Protein AF-A0A379EGY8-F1 (afdb_monomer_lite)

Secondary structure (DSSP, 8-state):
--------HHHHHHHHHHHHT-SEEEE-S-SS-TTSGGGHHHHHHHHHHHHHHHHTT-EEEEEHHHHHHHHHTT-GGGSSEEE--THHHHHHHTT---HHHHTT--

Sequence (106 aa):
MVGKVWTSAPIASKLSEKFLNSKTILWNGPTGVFEFENFTHGSRAVAEAIAEATHNGAFSLVEEETVLCVNKFGLADQMSYVSTGGGALLEAIEGKRLPGIAAIED

pLDDT: mean 81.33, std 14.35, range [24.31, 93.19]

Radius of gyration: 14.78 Å; chains: 1; bounding box: 43×32×35 Å

Foldseek 3Di:
DPDLAQFDPVNLVVVLVVLLVAQEEEDEDFSFDCVDPVRLPSSLSNLVSNLVSLVVNHAYEYEPNNCVSCVVVVSNVSHRYYDPCRVVVVCVVVVHDDPVVVVVPD

Structure (mmCIF, N/CA/C/O backbone):
data_AF-A0A379EGY8-F1
#
_entry.id   AF-A0A379EGY8-F1
#
loop_
_atom_site.group_PDB
_atom_site.id
_atom_site.type_symbol
_atom_site.label_atom_id
_atom_site.label_alt_id
_atom_site.label_comp_id
_atom_site.label_asym_id
_atom_site.label_entity_id
_atom_site.label_seq_id
_atom_site.pdbx_PDB_ins_code
_atom_site.Cartn_x
_atom_site.Cartn_y
_atom_site.Cartn_z
_atom_site.occupancy
_atom_sit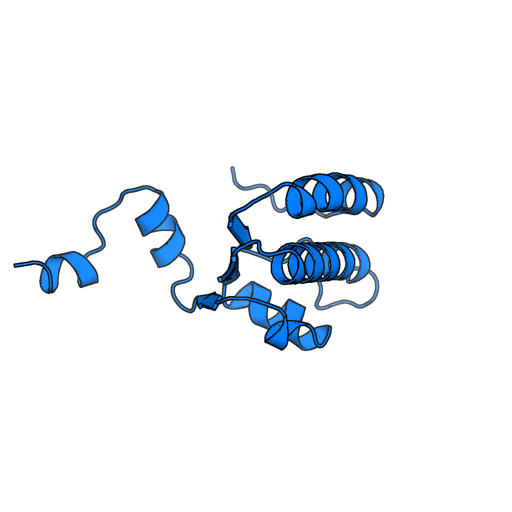e.B_iso_or_equiv
_atom_site.auth_seq_id
_atom_site.auth_comp_id
_atom_site.auth_asym_id
_atom_site.auth_atom_id
_atom_site.pdbx_PDB_model_num
ATOM 1 N N . MET A 1 1 ? 8.701 18.243 5.770 1.00 24.31 1 MET A N 1
ATOM 2 C CA . MET A 1 1 ? 9.337 18.120 4.442 1.00 24.31 1 MET A CA 1
ATOM 3 C C . MET A 1 1 ? 9.139 16.676 4.001 1.00 24.31 1 MET A C 1
ATOM 5 O O . MET A 1 1 ? 9.877 15.812 4.452 1.00 24.31 1 MET A O 1
ATOM 9 N N . VAL A 1 2 ? 8.076 16.374 3.252 1.00 24.50 2 VAL A N 1
ATOM 10 C CA . VAL A 1 2 ? 7.867 15.015 2.724 1.00 24.50 2 VAL A CA 1
ATOM 11 C C . VAL A 1 2 ? 8.684 14.940 1.438 1.00 24.50 2 VAL A C 1
ATOM 13 O O . VAL A 1 2 ? 8.256 15.403 0.385 1.00 24.50 2 VAL A O 1
ATOM 16 N N . GLY A 1 3 ? 9.942 14.516 1.560 1.00 24.78 3 GLY A N 1
ATOM 17 C CA . GLY A 1 3 ? 10.829 14.367 0.413 1.00 24.78 3 GLY A CA 1
ATOM 18 C C . GLY A 1 3 ? 10.344 13.210 -0.451 1.00 24.78 3 GLY A C 1
ATOM 19 O O . GLY A 1 3 ? 10.254 12.088 0.040 1.00 24.78 3 GLY A O 1
ATOM 20 N N . LYS A 1 4 ? 10.041 13.467 -1.728 1.00 32.97 4 LYS A N 1
ATOM 21 C CA . LYS A 1 4 ? 9.854 12.404 -2.723 1.00 32.97 4 LYS A CA 1
ATOM 22 C C . LYS A 1 4 ? 11.186 11.658 -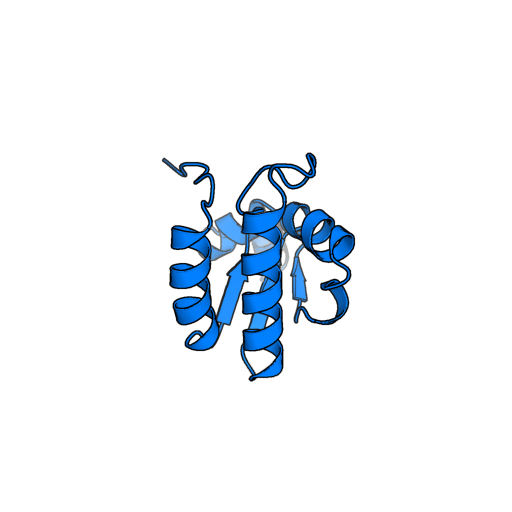2.860 1.00 32.97 4 LYS A C 1
ATOM 24 O O . LYS A 1 4 ? 12.117 12.141 -3.502 1.00 32.97 4 LYS A O 1
ATOM 29 N N . VAL A 1 5 ? 11.305 10.524 -2.171 1.00 38.41 5 VAL A N 1
ATOM 30 C CA . VAL A 1 5 ? 12.478 9.649 -2.236 1.00 38.41 5 VAL A CA 1
ATOM 31 C C . VAL A 1 5 ? 12.413 8.866 -3.543 1.00 38.41 5 VAL A C 1
ATOM 33 O O . VAL A 1 5 ? 11.575 7.984 -3.723 1.00 38.41 5 VAL A O 1
ATOM 36 N N . TRP A 1 6 ? 13.325 9.177 -4.458 1.00 45.72 6 TRP A N 1
ATOM 37 C CA . TRP A 1 6 ? 13.586 8.361 -5.639 1.00 45.72 6 TRP A CA 1
ATOM 38 C C . TRP A 1 6 ? 14.205 7.044 -5.174 1.00 45.72 6 TRP A C 1
ATOM 40 O O . TRP A 1 6 ? 15.305 7.026 -4.619 1.00 45.72 6 TRP A O 1
ATOM 50 N N . THR A 1 7 ? 13.475 5.943 -5.322 1.00 53.44 7 THR A N 1
ATOM 51 C CA . THR A 1 7 ? 13.877 4.674 -4.709 1.00 53.44 7 THR A CA 1
ATOM 52 C C . THR A 1 7 ? 14.816 3.932 -5.650 1.00 53.44 7 THR A C 1
ATOM 54 O O . THR A 1 7 ? 14.400 3.388 -6.669 1.00 53.44 7 THR A O 1
ATOM 57 N N . SER A 1 8 ? 16.110 3.941 -5.329 1.00 61.03 8 SER A N 1
ATOM 58 C CA . SER A 1 8 ? 17.113 3.117 -6.009 1.00 61.03 8 SER A CA 1
ATOM 59 C C . SER A 1 8 ? 16.996 1.647 -5.578 1.00 61.03 8 SER A C 1
ATOM 61 O O . SER A 1 8 ? 16.469 1.350 -4.503 1.00 61.03 8 SER A O 1
ATOM 63 N N . ALA A 1 9 ? 17.512 0.713 -6.385 1.00 61.31 9 ALA A N 1
ATOM 64 C CA . ALA A 1 9 ? 17.444 -0.727 -6.094 1.00 61.31 9 ALA A CA 1
ATOM 65 C C . ALA A 1 9 ? 17.926 -1.126 -4.671 1.00 61.31 9 ALA A C 1
ATOM 67 O O . ALA A 1 9 ? 17.253 -1.930 -4.024 1.00 61.31 9 ALA A O 1
ATOM 68 N N . PRO A 1 10 ? 18.999 -0.531 -4.101 1.00 66.19 10 PRO A N 1
ATOM 69 C CA . PRO A 1 10 ? 19.412 -0.817 -2.722 1.00 66.19 10 PRO A CA 1
ATOM 70 C C . PRO A 1 10 ? 18.407 -0.358 -1.653 1.00 66.19 10 PRO A C 1
ATOM 72 O O . PRO A 1 10 ? 18.343 -0.942 -0.572 1.00 66.19 10 PRO A O 1
ATOM 75 N N . ILE A 1 11 ? 17.640 0.703 -1.926 1.00 71.81 11 ILE A N 1
ATOM 76 C CA . ILE A 1 11 ? 16.607 1.209 -1.012 1.00 71.81 11 ILE A CA 1
ATOM 77 C C . ILE A 1 11 ? 15.382 0.293 -1.067 1.00 71.81 11 ILE A C 1
ATOM 79 O O . ILE A 1 11 ? 14.833 -0.031 -0.016 1.00 71.81 11 ILE A O 1
ATOM 83 N N . ALA A 1 12 ? 15.008 -0.177 -2.262 1.00 69.12 12 ALA A N 1
ATOM 84 C CA . ALA A 1 12 ? 13.908 -1.121 -2.436 1.00 69.12 12 ALA A CA 1
ATOM 85 C C . ALA A 1 12 ? 14.135 -2.406 -1.620 1.00 69.12 12 ALA A C 1
ATOM 87 O O . ALA A 1 12 ? 13.278 -2.768 -0.822 1.00 69.12 12 ALA A O 1
ATOM 88 N N . SER A 1 13 ? 15.327 -3.010 -1.702 1.00 71.31 13 SER A N 1
ATOM 89 C CA . SER A 1 13 ? 15.656 -4.228 -0.940 1.00 71.31 13 SER A CA 1
ATOM 90 C C . SER A 1 13 ? 15.539 -4.047 0.580 1.00 71.31 13 SER A C 1
ATOM 92 O O . SER A 1 13 ? 15.016 -4.921 1.264 1.00 71.31 13 SER A O 1
ATOM 94 N N . LYS A 1 14 ? 15.992 -2.908 1.123 1.00 79.44 14 LYS A N 1
ATOM 95 C CA . LYS A 1 14 ? 15.872 -2.610 2.563 1.00 79.44 14 LYS A CA 1
ATOM 96 C C . LYS A 1 14 ? 14.430 -2.357 2.997 1.00 79.44 14 LYS A C 1
ATOM 98 O O . LYS A 1 14 ? 14.083 -2.605 4.149 1.00 79.44 14 LYS A O 1
ATOM 103 N N . LEU A 1 15 ? 13.604 -1.803 2.111 1.00 78.81 15 LEU A N 1
ATOM 104 C CA . LEU A 1 15 ? 12.183 -1.595 2.374 1.00 78.81 15 LEU A CA 1
ATOM 105 C C . LEU A 1 15 ? 11.422 -2.922 2.363 1.00 78.81 15 LEU A C 1
ATOM 107 O O . LEU A 1 15 ? 10.593 -3.126 3.247 1.00 78.81 15 LEU A O 1
ATOM 111 N N . SER A 1 16 ? 11.755 -3.843 1.454 1.00 79.31 16 SER A N 1
ATOM 112 C CA . SER A 1 16 ? 11.138 -5.172 1.387 1.00 79.31 16 SER A CA 1
ATOM 113 C C . SER A 1 16 ? 11.240 -5.926 2.713 1.00 79.31 16 SER A C 1
ATOM 115 O O . SER A 1 16 ? 10.227 -6.387 3.231 1.00 79.31 16 SER A O 1
ATOM 117 N N . GLU A 1 17 ? 12.423 -5.959 3.335 1.00 83.06 17 GLU A N 1
ATOM 118 C CA . GLU A 1 17 ? 12.605 -6.585 4.655 1.00 83.06 17 GLU A CA 1
ATOM 119 C C . GLU A 1 17 ? 11.708 -5.963 5.735 1.00 83.06 17 GLU A C 1
ATOM 121 O O . GLU A 1 17 ? 11.195 -6.662 6.611 1.00 83.06 17 GLU A O 1
ATOM 126 N N . LYS A 1 18 ? 11.489 -4.643 5.690 1.00 86.38 18 LYS A N 1
ATOM 127 C CA . LYS A 1 18 ? 10.601 -3.966 6.643 1.00 86.38 18 LYS A CA 1
ATOM 128 C C . LYS A 1 18 ? 9.134 -4.292 6.395 1.00 86.38 18 LYS A C 1
ATOM 130 O O . LYS A 1 18 ? 8.398 -4.478 7.362 1.00 86.38 18 LYS A O 1
ATOM 135 N N . PHE A 1 19 ? 8.709 -4.368 5.135 1.00 86.19 19 PHE A N 1
ATOM 136 C CA . PHE A 1 19 ? 7.329 -4.709 4.790 1.00 86.19 19 PHE A CA 1
ATOM 137 C C . PHE A 1 19 ? 6.980 -6.129 5.225 1.00 86.19 19 PHE A C 1
ATOM 139 O O . PHE A 1 19 ? 5.962 -6.317 5.880 1.00 86.19 19 PHE A O 1
ATOM 146 N N . LEU A 1 20 ? 7.867 -7.096 4.981 1.00 85.88 20 LEU A N 1
ATOM 147 C CA . LEU A 1 20 ? 7.656 -8.495 5.367 1.00 85.88 20 LEU A CA 1
ATOM 148 C C . LEU A 1 20 ? 7.506 -8.699 6.883 1.00 85.88 20 LEU A C 1
ATOM 150 O O . LEU A 1 20 ? 6.843 -9.636 7.315 1.00 85.88 20 LEU A O 1
ATOM 154 N N . ASN A 1 21 ? 8.087 -7.813 7.695 1.00 87.75 21 ASN A N 1
ATOM 155 C CA . ASN A 1 21 ? 7.966 -7.846 9.156 1.00 87.75 21 ASN A CA 1
ATOM 156 C C . ASN A 1 21 ? 6.828 -6.960 9.705 1.00 87.75 21 ASN A C 1
ATOM 158 O O . ASN A 1 21 ? 6.630 -6.888 10.921 1.00 87.75 21 ASN A O 1
ATOM 162 N N . SER A 1 22 ? 6.098 -6.250 8.842 1.00 89.38 22 SER A N 1
ATOM 163 C CA . SER A 1 22 ? 5.025 -5.338 9.242 1.00 89.38 22 SER A CA 1
ATOM 164 C C . SER A 1 22 ? 3.678 -6.056 9.284 1.00 89.38 22 SER A C 1
ATOM 166 O O . SER A 1 22 ? 3.357 -6.845 8.407 1.00 89.38 22 SER A O 1
ATOM 168 N N . LYS A 1 23 ? 2.849 -5.748 10.289 1.00 90.62 23 LYS A N 1
ATOM 169 C CA . LYS A 1 23 ? 1.471 -6.277 10.382 1.00 90.62 23 LYS A CA 1
ATOM 170 C C . LYS A 1 23 ? 0.454 -5.433 9.617 1.00 90.62 23 LYS A C 1
ATOM 172 O O . LYS A 1 23 ? -0.578 -5.937 9.190 1.00 90.62 23 LYS A O 1
ATOM 177 N N . THR A 1 24 ? 0.744 -4.147 9.469 1.00 90.06 24 THR A N 1
ATOM 178 C CA . THR A 1 24 ? -0.100 -3.176 8.778 1.00 90.06 24 THR A CA 1
ATOM 179 C C . THR A 1 24 ? 0.805 -2.274 7.960 1.00 90.06 24 THR A C 1
ATOM 181 O O . THR A 1 24 ? 1.808 -1.779 8.475 1.00 90.06 24 THR A O 1
ATOM 184 N N . ILE A 1 25 ? 0.461 -2.074 6.694 1.00 90.69 25 ILE A N 1
ATOM 185 C CA . ILE A 1 25 ? 1.232 -1.283 5.744 1.00 90.69 25 ILE A CA 1
ATOM 186 C C . ILE A 1 25 ? 0.295 -0.242 5.143 1.00 90.69 25 ILE A C 1
ATOM 188 O O . ILE A 1 25 ? -0.709 -0.591 4.531 1.00 90.69 25 ILE A O 1
ATOM 192 N N . LEU A 1 26 ? 0.641 1.033 5.298 1.00 89.19 26 LEU A N 1
ATOM 193 C CA . LEU A 1 26 ? 0.034 2.131 4.554 1.00 89.19 26 LEU A CA 1
ATOM 194 C C . LEU A 1 26 ? 1.004 2.555 3.456 1.00 89.19 26 LEU A C 1
ATOM 196 O O . LEU A 1 26 ? 2.118 2.987 3.756 1.00 89.19 26 LEU A O 1
ATOM 200 N N . TRP A 1 27 ? 0.576 2.460 2.201 1.00 87.31 27 TRP A N 1
ATOM 201 C CA . TRP A 1 27 ? 1.367 2.889 1.058 1.00 87.31 27 TRP A CA 1
ATOM 202 C C . TRP A 1 27 ? 0.692 4.039 0.307 1.00 87.31 27 TRP A C 1
ATOM 204 O O . TRP A 1 27 ? -0.131 3.856 -0.596 1.00 87.31 27 TRP A O 1
ATOM 214 N N . ASN A 1 28 ? 1.096 5.249 0.688 1.00 85.38 28 ASN A N 1
ATOM 215 C CA . ASN A 1 28 ? 0.712 6.487 0.031 1.00 85.38 28 ASN A CA 1
ATOM 216 C C . ASN A 1 28 ? 1.851 6.981 -0.877 1.00 85.38 28 ASN A C 1
ATOM 218 O O . ASN A 1 28 ? 2.889 7.432 -0.387 1.00 85.38 28 ASN A O 1
ATOM 222 N N . GLY A 1 29 ? 1.645 6.889 -2.190 1.00 80.94 29 GLY A N 1
ATOM 223 C CA . GLY A 1 29 ? 2.544 7.423 -3.204 1.00 80.94 29 GLY A CA 1
ATOM 224 C C . GLY A 1 29 ? 3.533 6.385 -3.753 1.00 80.94 29 GLY A C 1
ATOM 225 O O . GLY A 1 29 ? 4.276 5.761 -2.985 1.00 80.94 29 GLY A O 1
ATOM 226 N N . PRO A 1 30 ? 3.620 6.213 -5.085 1.00 79.00 30 PRO A N 1
ATOM 227 C CA . PRO A 1 30 ? 4.632 5.372 -5.711 1.00 79.00 30 PRO A CA 1
ATOM 228 C C . PRO A 1 30 ? 6.056 5.799 -5.339 1.00 79.00 30 PRO A C 1
ATOM 230 O O . PRO A 1 30 ? 6.409 6.978 -5.296 1.00 79.00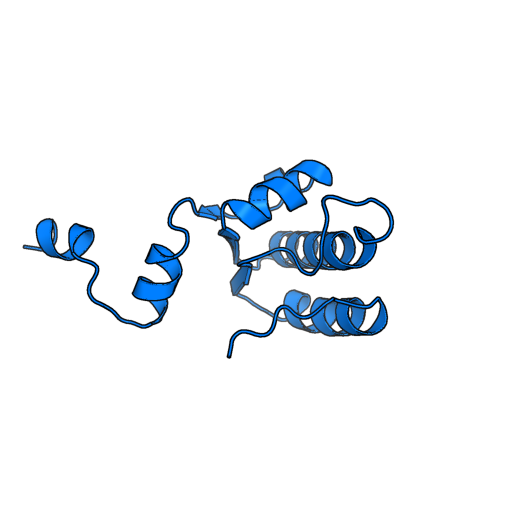 30 PRO A O 1
ATOM 233 N N . THR A 1 31 ? 6.920 4.816 -5.124 1.00 75.81 31 THR A N 1
ATOM 234 C CA . THR A 1 31 ? 8.345 4.996 -4.826 1.00 75.81 31 THR A CA 1
ATOM 235 C C . THR A 1 31 ? 9.155 5.232 -6.110 1.00 75.81 31 THR A C 1
ATOM 237 O O . THR A 1 31 ? 10.068 4.478 -6.440 1.00 75.81 31 THR A O 1
ATOM 240 N N . GLY A 1 32 ? 8.787 6.249 -6.895 1.00 74.31 32 GLY A N 1
ATOM 241 C CA . GLY A 1 32 ? 9.400 6.573 -8.190 1.00 74.31 32 GLY A CA 1
ATOM 242 C C . GLY A 1 32 ? 8.401 7.122 -9.211 1.00 74.31 32 GLY A C 1
ATOM 243 O O . GLY A 1 32 ? 7.209 7.203 -8.937 1.00 74.31 32 GLY A O 1
ATOM 244 N N . VAL A 1 33 ? 8.896 7.492 -10.396 1.00 78.94 33 VAL A N 1
ATOM 245 C CA . VAL A 1 33 ? 8.050 7.932 -11.523 1.00 78.94 33 VAL A CA 1
ATOM 246 C C . VAL A 1 33 ? 7.743 6.716 -12.386 1.00 78.94 33 VAL A C 1
ATOM 248 O O . VAL A 1 33 ? 8.410 6.439 -13.385 1.00 78.94 33 VAL A O 1
ATOM 251 N N . PHE A 1 34 ? 6.767 5.938 -11.922 1.00 79.56 34 PHE A N 1
ATOM 252 C CA . PHE A 1 34 ? 6.342 4.677 -12.528 1.00 79.56 34 PHE A CA 1
ATOM 253 C C . PHE A 1 34 ? 5.764 4.856 -13.942 1.00 79.56 34 PHE A C 1
ATOM 255 O O . PHE A 1 34 ? 5.583 3.880 -14.670 1.00 79.56 34 PHE A O 1
ATOM 262 N N . GLU A 1 35 ? 5.485 6.084 -14.363 1.00 80.12 35 GLU A N 1
ATOM 263 C CA . GLU A 1 35 ? 5.012 6.451 -15.692 1.00 80.12 35 GLU A CA 1
ATOM 264 C C . GLU A 1 35 ? 6.066 6.169 -16.772 1.00 80.12 35 GLU A C 1
ATOM 266 O O . GLU A 1 35 ? 5.709 5.754 -17.874 1.00 80.12 35 GLU A O 1
ATOM 271 N N . PHE A 1 36 ? 7.358 6.285 -16.444 1.00 82.06 36 PHE A N 1
ATOM 272 C CA . PHE A 1 36 ? 8.466 5.995 -17.358 1.00 82.06 36 PHE A CA 1
ATOM 273 C C . PHE A 1 36 ? 9.097 4.634 -17.047 1.00 82.06 36 PHE A C 1
ATOM 275 O O . PHE A 1 36 ? 9.565 4.402 -15.934 1.00 82.06 36 PHE A O 1
ATOM 282 N N . GLU A 1 37 ? 9.192 3.749 -18.044 1.00 80.62 37 GLU A N 1
ATOM 283 C CA . GLU A 1 37 ? 9.707 2.374 -17.878 1.00 80.62 37 GLU A CA 1
ATOM 284 C C . GLU A 1 37 ? 11.106 2.304 -17.250 1.00 80.62 37 GLU A C 1
ATOM 286 O O . GLU A 1 37 ? 11.375 1.448 -16.412 1.00 80.62 37 GLU A O 1
ATOM 291 N N . ASN A 1 38 ? 11.983 3.259 -17.568 1.00 80.38 38 ASN A N 1
ATOM 292 C CA . ASN A 1 38 ? 13.337 3.313 -17.006 1.00 80.38 38 ASN A CA 1
ATOM 293 C C . ASN A 1 38 ? 13.360 3.517 -15.479 1.00 80.38 38 ASN A C 1
ATOM 295 O O . ASN A 1 38 ? 14.390 3.289 -14.846 1.00 80.38 38 ASN A O 1
ATOM 299 N N . PHE A 1 39 ? 12.242 3.940 -14.883 1.00 79.38 39 PHE A N 1
ATOM 300 C CA . PHE A 1 39 ? 12.123 4.254 -13.462 1.00 79.38 39 PHE A CA 1
ATOM 301 C C . PHE A 1 39 ? 11.057 3.411 -12.738 1.00 79.38 39 PHE A C 1
ATOM 303 O O . PHE A 1 39 ? 10.777 3.663 -11.567 1.00 79.38 39 PHE A O 1
ATOM 310 N N . THR A 1 40 ? 10.505 2.365 -13.371 1.00 82.81 40 THR A N 1
ATOM 311 C CA . THR A 1 40 ? 9.481 1.499 -12.748 1.00 82.81 40 THR A CA 1
ATOM 312 C C . THR A 1 40 ? 10.039 0.494 -11.749 1.00 82.81 40 THR A C 1
ATOM 314 O O . THR A 1 40 ? 9.291 -0.005 -10.912 1.00 82.81 40 THR A O 1
ATOM 317 N N . HIS A 1 41 ? 11.328 0.154 -11.832 1.00 82.94 41 HIS A N 1
ATOM 318 C CA . HIS A 1 41 ? 11.901 -0.964 -11.076 1.00 82.94 41 HIS A CA 1
ATOM 319 C C . HIS A 1 41 ? 11.742 -0.807 -9.554 1.00 82.94 41 HIS A C 1
ATOM 321 O O . HIS A 1 41 ? 11.343 -1.753 -8.880 1.00 82.94 41 HIS A O 1
ATOM 327 N N . GLY A 1 42 ? 11.982 0.396 -9.019 1.00 82.06 42 GLY A N 1
ATOM 328 C CA . GLY A 1 42 ? 11.827 0.669 -7.586 1.00 82.06 42 GLY A CA 1
ATOM 329 C C . GLY A 1 42 ? 10.378 0.537 -7.109 1.00 82.06 42 GLY A C 1
ATOM 330 O O . GLY A 1 42 ? 10.121 -0.111 -6.095 1.00 82.06 42 GLY A O 1
ATOM 331 N N . SER A 1 43 ? 9.424 1.089 -7.866 1.00 85.88 43 SER A N 1
ATOM 332 C CA . SER A 1 43 ? 7.996 1.003 -7.535 1.00 85.88 43 SER A CA 1
ATOM 333 C C . SER A 1 43 ? 7.453 -0.416 -7.648 1.00 85.88 43 SER A C 1
ATOM 335 O O . SER A 1 43 ? 6.658 -0.829 -6.809 1.00 85.88 43 SER A O 1
ATOM 337 N N . ARG A 1 44 ? 7.929 -1.185 -8.634 1.00 87.62 44 ARG A N 1
ATOM 338 C CA . ARG A 1 44 ? 7.573 -2.596 -8.793 1.00 87.62 44 ARG A CA 1
ATOM 339 C C . ARG A 1 44 ? 8.068 -3.441 -7.624 1.00 87.62 44 ARG A C 1
ATOM 341 O O . ARG A 1 44 ? 7.274 -4.163 -7.040 1.00 87.62 44 ARG A O 1
ATOM 348 N N . ALA A 1 45 ? 9.337 -3.304 -7.244 1.00 87.25 45 ALA A N 1
ATOM 349 C CA . ALA A 1 45 ? 9.910 -4.066 -6.135 1.00 87.25 45 ALA A CA 1
ATOM 350 C C . ALA A 1 45 ? 9.192 -3.788 -4.801 1.00 87.25 45 ALA A C 1
ATOM 352 O O . ALA A 1 45 ? 8.968 -4.698 -4.007 1.00 87.25 45 ALA A O 1
ATOM 353 N N . VAL A 1 46 ? 8.794 -2.532 -4.565 1.00 87.88 46 VAL A N 1
ATOM 354 C CA . VAL A 1 46 ? 7.983 -2.164 -3.394 1.00 87.88 46 VAL A CA 1
ATOM 355 C C . VAL A 1 46 ? 6.582 -2.772 -3.476 1.00 87.88 46 VAL A C 1
ATOM 357 O O . VAL A 1 46 ? 6.127 -3.350 -2.492 1.00 87.88 46 VAL A O 1
ATOM 360 N N . ALA A 1 47 ? 5.919 -2.696 -4.633 1.00 89.50 47 ALA A N 1
ATOM 361 C CA . ALA A 1 47 ? 4.600 -3.295 -4.826 1.00 89.50 47 ALA A CA 1
ATOM 362 C C . ALA A 1 47 ? 4.612 -4.816 -4.602 1.00 89.50 47 ALA A C 1
ATOM 364 O O . ALA A 1 47 ? 3.744 -5.336 -3.907 1.00 89.50 47 ALA A O 1
ATOM 365 N N . GLU A 1 48 ? 5.611 -5.515 -5.146 1.00 90.88 48 GLU A N 1
ATOM 366 C CA . GLU A 1 48 ? 5.790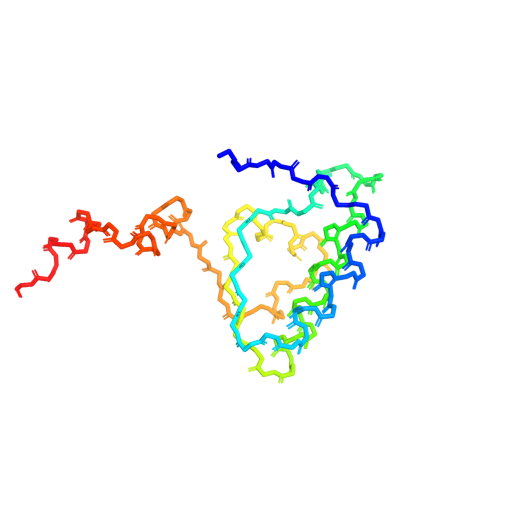 -6.962 -4.984 1.00 90.88 48 GLU A CA 1
ATOM 367 C C . GLU A 1 48 ? 6.028 -7.332 -3.512 1.00 90.88 48 GLU A C 1
ATOM 369 O O . GLU A 1 48 ? 5.388 -8.246 -2.999 1.00 90.88 48 GLU A O 1
ATOM 374 N N . ALA A 1 49 ? 6.861 -6.574 -2.792 1.00 90.50 49 ALA A N 1
ATOM 375 C CA . ALA A 1 49 ? 7.113 -6.824 -1.373 1.00 90.50 49 ALA A CA 1
ATOM 376 C C . ALA A 1 49 ? 5.878 -6.597 -0.484 1.00 90.50 49 ALA A C 1
ATOM 378 O O . ALA A 1 49 ? 5.664 -7.322 0.487 1.00 90.50 49 ALA A O 1
ATOM 379 N N . ILE A 1 50 ? 5.056 -5.591 -0.798 1.00 90.88 50 ILE A N 1
ATOM 380 C CA . ILE A 1 50 ? 3.806 -5.331 -0.071 1.00 90.88 50 ILE A CA 1
ATOM 381 C C . ILE A 1 50 ? 2.771 -6.419 -0.376 1.00 90.88 50 ILE A C 1
ATOM 383 O O . ILE A 1 50 ? 2.084 -6.872 0.542 1.00 90.88 50 ILE A O 1
ATOM 387 N N . ALA A 1 51 ? 2.679 -6.869 -1.629 1.00 91.94 51 ALA A N 1
ATOM 388 C CA . ALA A 1 51 ? 1.823 -7.987 -2.016 1.00 91.94 51 ALA A CA 1
ATOM 389 C C . ALA A 1 51 ? 2.216 -9.274 -1.269 1.00 91.94 51 ALA A C 1
ATOM 391 O O . ALA A 1 51 ? 1.361 -9.942 -0.690 1.00 91.94 51 ALA A O 1
ATOM 392 N N . GLU A 1 52 ? 3.515 -9.573 -1.188 1.00 93.19 52 GLU A N 1
ATOM 393 C CA . GLU A 1 52 ? 4.033 -10.718 -0.435 1.00 93.19 52 GLU A CA 1
ATOM 394 C C . GLU A 1 52 ? 3.718 -10.611 1.065 1.00 93.19 52 GLU A C 1
ATOM 396 O O . GLU A 1 52 ? 3.206 -11.556 1.665 1.00 93.19 52 GLU A O 1
ATOM 401 N N . ALA A 1 53 ? 3.954 -9.448 1.679 1.00 91.50 53 ALA A N 1
ATOM 402 C CA . ALA A 1 53 ? 3.605 -9.220 3.080 1.00 91.50 53 ALA A CA 1
ATOM 403 C C . ALA A 1 53 ? 2.098 -9.402 3.329 1.00 91.50 53 ALA A C 1
ATOM 405 O O . ALA A 1 53 ? 1.701 -9.999 4.331 1.00 91.50 53 ALA A O 1
ATOM 406 N N . THR A 1 54 ? 1.262 -8.937 2.396 1.00 92.88 54 THR A N 1
ATOM 407 C CA . THR A 1 54 ? -0.199 -9.087 2.461 1.00 92.88 54 THR A CA 1
ATOM 408 C C . THR A 1 54 ? -0.609 -10.553 2.397 1.00 92.88 54 THR A C 1
ATOM 410 O O . THR A 1 54 ? -1.381 -11.020 3.233 1.00 92.88 54 THR A O 1
ATOM 413 N N . HIS A 1 55 ? -0.029 -11.311 1.465 1.00 93.19 55 HIS A N 1
ATOM 414 C CA . HIS A 1 55 ? -0.230 -12.754 1.372 1.00 93.19 55 HIS A CA 1
ATOM 415 C C . HIS A 1 55 ? 0.189 -13.482 2.663 1.00 93.19 55 HIS A C 1
ATOM 417 O O . HIS A 1 55 ? -0.478 -14.419 3.098 1.00 93.19 55 HIS A O 1
ATOM 423 N N . ASN A 1 56 ? 1.246 -13.007 3.326 1.00 92.69 56 ASN A N 1
ATOM 424 C CA . ASN A 1 56 ? 1.722 -13.528 4.611 1.00 92.69 56 ASN A CA 1
ATOM 425 C C . ASN A 1 56 ? 0.881 -13.074 5.826 1.00 92.69 56 ASN A C 1
ATOM 427 O O . ASN A 1 56 ? 1.224 -13.393 6.965 1.00 92.69 56 ASN A O 1
ATOM 431 N N . GLY A 1 57 ? -0.228 -12.363 5.605 1.00 90.94 57 GLY A N 1
ATOM 432 C CA . GLY A 1 57 ? -1.197 -11.984 6.635 1.00 90.94 57 GLY A CA 1
ATOM 433 C C . GLY A 1 57 ? -1.074 -10.549 7.149 1.00 90.94 57 GLY A C 1
ATOM 434 O O . GLY A 1 57 ? -1.745 -10.204 8.123 1.00 90.94 57 GLY A O 1
ATOM 435 N N . ALA A 1 58 ? -0.243 -9.705 6.531 1.00 92.81 58 ALA A N 1
ATOM 436 C CA . ALA A 1 58 ? -0.272 -8.268 6.790 1.00 92.81 58 ALA A CA 1
ATOM 437 C C . ALA A 1 58 ? -1.517 -7.620 6.158 1.00 92.81 58 ALA A C 1
ATOM 439 O O . ALA A 1 58 ? -2.019 -8.067 5.131 1.00 92.81 58 ALA A O 1
ATOM 440 N N . PHE A 1 59 ? -1.995 -6.524 6.742 1.00 91.00 59 PHE A N 1
ATOM 441 C CA . PHE A 1 59 ? -3.028 -5.690 6.128 1.00 91.00 59 PHE A CA 1
ATOM 442 C C . PHE A 1 59 ? -2.384 -4.561 5.319 1.00 91.00 59 PHE A C 1
ATOM 444 O O . PHE A 1 59 ? -1.641 -3.758 5.890 1.00 91.00 59 PHE A O 1
ATOM 451 N N . SER A 1 60 ? -2.678 -4.464 4.021 1.00 91.38 60 SER A N 1
ATOM 452 C CA . SER A 1 60 ? -2.182 -3.392 3.149 1.00 91.38 60 SER A CA 1
ATOM 453 C C . SER A 1 60 ? -3.275 -2.398 2.752 1.00 91.38 60 SER A C 1
ATOM 455 O O . SER A 1 60 ? -4.337 -2.756 2.247 1.00 91.38 60 SER A O 1
ATOM 457 N N . LEU A 1 61 ? -2.981 -1.117 2.964 1.00 89.62 61 LEU A N 1
ATOM 458 C CA . LEU A 1 61 ? -3.815 0.030 2.629 1.00 89.62 61 LEU A CA 1
ATOM 459 C C . LEU A 1 61 ? -3.089 0.873 1.576 1.00 89.62 61 LEU A C 1
ATOM 461 O O . LEU A 1 61 ? -2.040 1.446 1.870 1.00 89.62 61 LEU A O 1
ATOM 465 N N . VAL A 1 62 ? -3.631 0.950 0.361 1.00 88.50 62 VAL A N 1
ATOM 466 C CA . VAL A 1 62 ? -3.043 1.717 -0.753 1.00 88.50 62 VAL A CA 1
ATOM 467 C C . VAL A 1 62 ? -3.912 2.923 -1.111 1.00 88.50 62 VAL A C 1
ATOM 469 O O . VAL A 1 62 ? -5.135 2.831 -1.074 1.00 88.50 62 VAL A O 1
ATOM 472 N N . GLU A 1 63 ? -3.301 4.058 -1.455 1.00 86.44 63 GLU A N 1
ATOM 473 C CA . GLU A 1 63 ? -4.025 5.256 -1.923 1.00 86.44 63 GLU A CA 1
ATOM 474 C C . GLU A 1 63 ? -4.198 5.304 -3.447 1.00 86.44 63 GLU A C 1
ATOM 476 O O . GLU A 1 63 ? -3.486 4.632 -4.188 1.00 86.44 63 GLU A O 1
ATOM 481 N N . GLU A 1 64 ? -5.129 6.133 -3.921 1.00 79.75 64 GLU A N 1
ATOM 482 C CA . GLU A 1 64 ? -5.547 6.249 -5.325 1.00 79.75 64 GLU A CA 1
ATOM 483 C C . GLU A 1 64 ? -4.392 6.423 -6.335 1.00 79.75 64 GLU A C 1
ATOM 485 O O . GLU A 1 64 ? -4.361 5.732 -7.352 1.00 79.75 64 GLU A O 1
ATOM 490 N N . GLU A 1 65 ? -3.388 7.263 -6.059 1.00 81.44 65 GLU A N 1
ATOM 491 C CA . GLU A 1 65 ? -2.219 7.402 -6.952 1.00 81.44 65 GLU A CA 1
ATOM 492 C C . GLU A 1 65 ? -1.388 6.103 -7.006 1.00 81.44 65 GLU A C 1
ATOM 494 O O . GLU A 1 65 ? -0.921 5.677 -8.066 1.00 81.44 65 GLU A O 1
ATOM 499 N N . THR A 1 66 ? -1.263 5.411 -5.872 1.00 82.62 66 THR A N 1
ATOM 500 C CA . THR A 1 66 ? -0.593 4.108 -5.763 1.00 82.62 66 THR A CA 1
ATOM 501 C C . THR A 1 66 ? -1.358 3.010 -6.511 1.00 82.62 66 THR A C 1
ATOM 503 O O . THR A 1 66 ? -0.736 2.094 -7.052 1.00 82.62 66 THR A O 1
ATOM 506 N N . VAL A 1 67 ? -2.689 3.107 -6.606 1.00 84.81 67 VAL A N 1
ATOM 507 C CA . VAL A 1 67 ? -3.545 2.139 -7.318 1.00 84.81 67 VAL A CA 1
ATOM 508 C C . VAL A 1 67 ? -3.174 2.044 -8.794 1.00 84.81 67 VAL A C 1
ATOM 510 O O . VAL A 1 67 ? -3.081 0.947 -9.340 1.00 84.81 67 VAL A O 1
ATOM 513 N N . LEU A 1 68 ? -2.905 3.179 -9.447 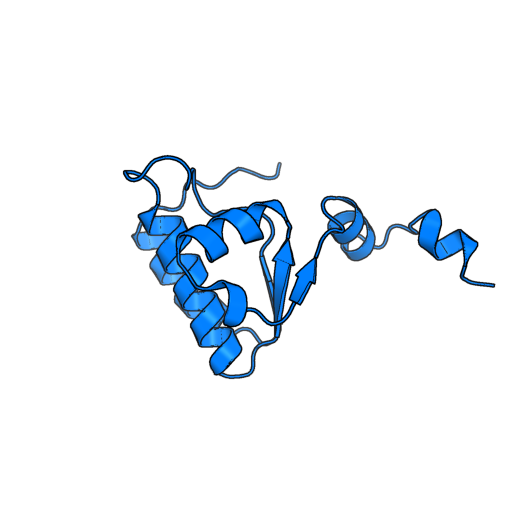1.00 85.88 68 LEU A N 1
ATOM 514 C CA . LEU A 1 68 ? -2.474 3.208 -10.849 1.00 85.88 68 LEU A CA 1
ATOM 515 C C . LEU A 1 68 ? -1.154 2.450 -11.050 1.00 85.88 68 LEU A C 1
ATOM 517 O O . LEU A 1 68 ? -0.987 1.725 -12.031 1.00 85.88 68 LEU A O 1
ATOM 521 N N . CYS A 1 69 ? -0.241 2.576 -10.089 1.00 86.50 69 CYS A N 1
ATOM 522 C CA . CYS A 1 69 ? 1.045 1.891 -10.084 1.00 86.50 69 CYS A CA 1
ATOM 523 C C . CYS A 1 69 ? 0.887 0.371 -9.897 1.00 86.50 69 CYS A C 1
ATOM 525 O O . CYS A 1 69 ? 1.407 -0.402 -10.702 1.00 86.50 69 CYS A O 1
ATOM 527 N N . VAL A 1 70 ? 0.115 -0.082 -8.902 1.00 87.94 70 VAL A N 1
ATOM 528 C CA . VAL A 1 70 ? -0.113 -1.527 -8.687 1.00 87.94 70 VAL A CA 1
ATOM 529 C C . VAL A 1 70 ? -0.927 -2.165 -9.813 1.00 87.94 70 VAL A C 1
ATOM 531 O O . VAL A 1 70 ? -0.645 -3.302 -10.186 1.00 87.94 70 VAL A O 1
ATOM 534 N N . ASN A 1 71 ? -1.867 -1.432 -10.419 1.00 89.00 71 ASN A N 1
ATOM 535 C CA . ASN A 1 71 ? -2.594 -1.875 -11.611 1.00 89.00 71 ASN A CA 1
ATOM 536 C C . ASN A 1 71 ? -1.657 -2.060 -12.804 1.00 89.00 71 ASN A C 1
ATOM 538 O O . ASN A 1 71 ? -1.739 -3.077 -13.490 1.00 89.00 71 ASN A O 1
ATOM 542 N N . LYS A 1 72 ? -0.721 -1.124 -13.024 1.00 87.88 72 LYS A N 1
ATOM 543 C CA . LYS A 1 72 ? 0.289 -1.240 -14.087 1.00 87.88 72 LYS A CA 1
ATOM 544 C C . LYS A 1 72 ? 1.110 -2.529 -13.967 1.00 87.88 72 LYS A C 1
ATOM 546 O O . LYS A 1 72 ? 1.540 -3.071 -14.983 1.00 87.88 72 LYS A O 1
ATOM 551 N N . PHE A 1 73 ? 1.317 -3.026 -12.749 1.00 88.56 73 PHE A N 1
ATOM 552 C CA . PHE A 1 73 ? 2.061 -4.260 -12.488 1.00 88.56 73 PHE A CA 1
ATOM 553 C C . PHE A 1 73 ? 1.179 -5.504 -12.296 1.00 88.56 73 PHE A C 1
ATOM 555 O O . PHE A 1 73 ? 1.724 -6.587 -12.102 1.00 88.56 73 PHE A O 1
ATOM 562 N N . GLY A 1 74 ? -0.151 -5.380 -12.368 1.00 89.88 74 GLY A N 1
ATOM 563 C CA . GLY A 1 74 ? -1.076 -6.504 -12.176 1.00 89.88 74 GLY A CA 1
ATOM 564 C C . GLY A 1 74 ? -1.130 -7.032 -10.738 1.00 89.88 74 GLY A C 1
ATOM 565 O O . GLY A 1 74 ? -1.363 -8.218 -10.528 1.00 89.88 74 GLY A O 1
ATOM 566 N N . LEU A 1 75 ? -0.881 -6.171 -9.746 1.00 90.69 75 LEU A N 1
ATOM 567 C CA . LEU A 1 75 ? -0.805 -6.536 -8.324 1.00 90.69 75 LEU A CA 1
ATOM 568 C C . LEU A 1 75 ? -2.000 -6.035 -7.498 1.00 90.69 75 LEU A C 1
ATOM 570 O O . LEU A 1 75 ? -2.008 -6.201 -6.282 1.00 90.69 75 LEU A O 1
ATOM 574 N N . ALA A 1 76 ? -3.000 -5.411 -8.124 1.00 87.81 76 ALA A N 1
ATOM 575 C CA . ALA A 1 76 ? -4.116 -4.789 -7.410 1.00 87.81 76 ALA A CA 1
ATOM 576 C C . ALA A 1 76 ? -4.935 -5.788 -6.578 1.00 87.81 76 ALA A C 1
ATOM 578 O O . ALA A 1 76 ? -5.238 -5.504 -5.423 1.00 87.81 76 ALA A O 1
ATOM 579 N N . ASP A 1 77 ? -5.190 -6.983 -7.117 1.00 89.31 77 ASP A N 1
ATOM 580 C CA . ASP A 1 77 ? -5.924 -8.054 -6.422 1.00 89.31 77 ASP A CA 1
ATOM 581 C C . ASP A 1 77 ? -5.157 -8.646 -5.225 1.00 89.31 77 ASP A C 1
ATOM 583 O O . ASP A 1 77 ? -5.698 -9.446 -4.467 1.00 89.31 77 ASP A O 1
ATOM 587 N N . GLN A 1 78 ? -3.885 -8.271 -5.052 1.00 91.69 78 GLN A N 1
ATOM 588 C CA . GLN A 1 78 ? -3.024 -8.729 -3.959 1.00 91.69 78 GLN A CA 1
ATOM 589 C C . GLN A 1 78 ? -2.920 -7.699 -2.820 1.00 91.69 78 GLN A C 1
ATOM 591 O O . GLN A 1 78 ? -2.160 -7.903 -1.874 1.00 91.69 78 GLN A O 1
ATOM 596 N N . MET A 1 79 ? -3.671 -6.596 -2.900 1.00 90.75 79 MET A N 1
ATOM 597 C CA . MET A 1 79 ? -3.749 -5.560 -1.865 1.00 90.75 79 MET A CA 1
ATOM 598 C C . MET A 1 79 ? -5.018 -5.744 -1.021 1.00 90.75 79 MET A C 1
ATOM 600 O O . MET A 1 79 ? -6.048 -6.172 -1.537 1.00 90.75 79 MET A O 1
ATOM 604 N N . SER A 1 80 ? -4.983 -5.408 0.275 1.00 90.88 80 SER A N 1
ATOM 605 C CA . SER A 1 80 ? -6.148 -5.612 1.155 1.00 90.88 80 SER A CA 1
ATOM 606 C C . SER A 1 80 ? -7.236 -4.554 0.974 1.00 90.88 80 SER A C 1
ATOM 608 O O . SER A 1 80 ? -8.420 -4.883 1.013 1.00 90.88 80 SER A O 1
ATOM 610 N N . TYR A 1 81 ? -6.860 -3.282 0.823 1.00 89.25 81 TYR A N 1
ATOM 611 C CA . TYR A 1 81 ? -7.820 -2.192 0.671 1.00 89.25 81 TYR A CA 1
ATOM 612 C C . TYR A 1 81 ? -7.263 -1.022 -0.135 1.00 89.25 81 TYR A C 1
ATOM 614 O O . TYR A 1 81 ? -6.136 -0.567 0.075 1.00 89.25 81 TYR A O 1
ATOM 622 N N . VAL A 1 82 ? -8.117 -0.485 -1.003 1.00 86.00 82 VAL A N 1
ATOM 623 C CA . VAL A 1 82 ? -7.861 0.707 -1.807 1.00 86.00 82 VAL A CA 1
ATOM 624 C C . VAL A 1 82 ? -8.622 1.897 -1.223 1.00 86.00 82 VAL A C 1
ATOM 626 O O . VAL A 1 82 ? -9.849 1.905 -1.187 1.00 86.00 82 VAL A O 1
ATOM 629 N N . SER A 1 83 ? -7.891 2.921 -0.790 1.00 82.94 83 SER A N 1
ATOM 630 C CA . SER A 1 83 ? -8.439 4.181 -0.295 1.00 82.94 83 SER A CA 1
ATOM 631 C C . SER A 1 83 ? -8.544 5.226 -1.401 1.00 82.94 83 SER A C 1
ATOM 633 O O . SER A 1 83 ? -7.553 5.581 -2.037 1.00 82.94 83 SER A O 1
ATOM 635 N N . THR A 1 84 ? -9.738 5.798 -1.541 1.00 82.25 84 THR A N 1
ATOM 636 C CA . THR A 1 84 ? -10.009 7.012 -2.332 1.00 82.25 84 THR A CA 1
ATOM 637 C C . THR A 1 84 ? -9.966 8.281 -1.473 1.00 82.25 84 THR A C 1
ATOM 639 O O . THR A 1 84 ? -10.388 9.349 -1.904 1.00 82.25 84 THR A O 1
ATOM 642 N N . GLY A 1 85 ? -9.528 8.172 -0.213 1.00 75.62 85 GLY A N 1
ATOM 643 C CA . GLY A 1 85 ? -9.515 9.289 0.732 1.00 75.62 85 GLY A CA 1
ATOM 644 C C . GLY A 1 85 ? -8.404 10.307 0.475 1.00 75.62 85 GLY A C 1
ATOM 645 O O . GLY A 1 85 ? -8.491 11.421 0.987 1.00 75.62 85 GLY A O 1
ATOM 646 N N . GLY A 1 86 ? -7.372 9.946 -0.298 1.00 77.75 86 GLY A N 1
ATOM 647 C CA . GLY A 1 86 ? -6.216 10.799 -0.583 1.00 77.75 86 GLY A CA 1
ATOM 648 C C . GLY A 1 86 ? -5.702 11.523 0.667 1.00 77.75 86 GLY A C 1
ATOM 649 O O . GLY A 1 86 ? -5.550 10.934 1.738 1.00 77.75 86 GLY A O 1
ATOM 650 N N . GLY A 1 87 ? -5.558 12.847 0.573 1.00 77.50 87 GLY A N 1
ATOM 651 C CA . GLY A 1 87 ? -5.135 13.690 1.697 1.00 77.50 87 GLY A CA 1
ATOM 652 C C . GLY A 1 87 ? -6.026 13.608 2.945 1.00 77.50 87 GLY A C 1
ATOM 653 O O . GLY A 1 87 ? -5.513 13.760 4.050 1.00 77.50 87 GLY A O 1
ATOM 654 N N . ALA A 1 88 ? -7.321 13.297 2.816 1.00 84.62 88 ALA A N 1
ATOM 655 C CA . ALA A 1 88 ? -8.207 13.152 3.973 1.00 84.62 88 ALA A CA 1
ATOM 656 C C . ALA A 1 88 ? -7.841 11.931 4.835 1.00 84.62 88 ALA A C 1
ATOM 658 O O . ALA A 1 88 ? -7.988 11.981 6.055 1.00 84.62 88 ALA A O 1
ATOM 659 N N . LEU A 1 89 ? -7.316 10.855 4.230 1.00 83.81 89 LEU A N 1
ATOM 660 C CA . LEU A 1 89 ? -6.810 9.701 4.980 1.00 83.81 89 LEU A CA 1
ATOM 661 C C . LEU A 1 89 ? -5.608 10.104 5.844 1.00 83.81 89 LEU A C 1
ATOM 663 O O . LEU A 1 89 ? -5.550 9.749 7.020 1.00 83.81 89 LEU A O 1
ATOM 667 N N . LEU A 1 90 ? -4.675 10.876 5.284 1.00 82.44 90 LEU A N 1
ATOM 668 C CA . LEU A 1 90 ? -3.536 11.394 6.039 1.00 82.44 90 LEU A CA 1
ATOM 669 C C . LEU A 1 90 ? -3.981 12.329 7.165 1.00 82.44 90 LEU A C 1
ATOM 671 O O . LEU A 1 90 ? -3.510 12.183 8.287 1.00 82.44 90 LEU A O 1
ATOM 675 N N . GLU A 1 91 ? -4.919 13.239 6.903 1.00 85.69 91 GLU A N 1
ATOM 676 C CA . GLU A 1 91 ? -5.461 14.132 7.932 1.00 85.69 91 GLU A CA 1
ATOM 677 C C . GLU A 1 91 ? -6.133 13.364 9.080 1.00 85.69 91 GLU A C 1
ATOM 679 O O . GLU A 1 91 ? -5.950 13.721 10.246 1.00 85.69 91 GLU A O 1
ATOM 684 N N . ALA A 1 92 ? -6.852 12.279 8.772 1.00 85.44 92 ALA A N 1
ATOM 685 C CA . ALA A 1 92 ? -7.417 11.395 9.788 1.00 85.44 92 ALA A CA 1
ATOM 686 C C . ALA A 1 92 ? -6.328 10.710 10.629 1.00 85.44 92 ALA A C 1
ATOM 688 O O . ALA A 1 92 ? -6.443 10.651 11.852 1.00 85.44 92 ALA A O 1
ATOM 689 N N . ILE A 1 93 ? -5.248 10.231 10.000 1.00 84.69 93 ILE A N 1
ATOM 690 C CA . ILE A 1 93 ? -4.113 9.594 10.695 1.00 84.69 93 ILE A CA 1
ATOM 691 C C . ILE A 1 93 ? -3.324 10.606 11.538 1.00 84.69 93 ILE A C 1
ATOM 693 O O . ILE A 1 93 ? -2.819 10.263 12.605 1.00 84.69 93 ILE A O 1
ATOM 697 N N . GLU A 1 94 ? -3.259 11.866 11.106 1.00 86.94 94 GLU A N 1
ATOM 698 C CA . GLU A 1 94 ? -2.719 12.985 11.888 1.00 86.94 94 GLU A CA 1
ATOM 699 C C . GLU A 1 94 ? -3.596 13.343 13.107 1.00 86.94 94 GLU A C 1
ATOM 701 O O . GLU A 1 94 ? -3.211 14.190 13.914 1.00 86.94 94 GLU A O 1
ATOM 706 N N . GLY A 1 95 ? -4.765 12.707 13.262 1.00 86.56 95 GLY A N 1
ATOM 707 C CA . GLY A 1 95 ? -5.692 12.926 14.370 1.00 86.56 95 GLY A CA 1
ATOM 708 C C . GLY A 1 95 ? -6.572 14.163 14.199 1.00 86.56 95 GLY A C 1
ATOM 709 O O . GLY A 1 95 ? -7.193 14.615 15.164 1.00 86.56 95 GLY A O 1
ATOM 710 N N . LYS A 1 96 ? -6.634 14.742 12.994 1.00 88.44 96 LYS A N 1
ATOM 711 C CA . LYS A 1 96 ? -7.538 15.859 12.719 1.00 88.44 96 LYS A CA 1
ATOM 712 C C . LYS A 1 96 ? -8.971 15.351 12.677 1.00 88.44 96 LYS A C 1
ATOM 714 O O . LYS A 1 96 ? -9.276 14.308 12.101 1.00 88.44 96 LYS A O 1
ATOM 719 N N . ARG A 1 97 ? -9.878 16.144 13.243 1.00 86.81 97 ARG A N 1
ATOM 720 C CA . ARG A 1 97 ? -11.309 15.885 13.125 1.00 86.81 97 ARG A CA 1
ATOM 721 C C . ARG A 1 97 ? -11.762 16.260 11.716 1.00 86.81 97 ARG A C 1
ATOM 723 O O . ARG A 1 97 ? -11.825 17.443 11.384 1.00 86.81 97 ARG A O 1
ATOM 730 N N . LEU A 1 98 ? -12.065 15.257 10.895 1.00 89.06 98 LEU A N 1
ATOM 731 C CA . LEU A 1 98 ? -12.557 15.489 9.541 1.00 89.06 98 LEU A CA 1
ATOM 732 C C . LEU A 1 98 ? -13.982 16.068 9.591 1.00 89.06 98 LEU A C 1
ATOM 734 O O . LEU A 1 98 ? -14.848 15.453 10.219 1.00 89.06 98 LEU A O 1
ATOM 738 N N . PRO A 1 99 ? -14.269 17.195 8.908 1.00 88.75 99 PRO A N 1
ATOM 739 C CA . PRO A 1 99 ? -15.587 17.833 8.948 1.00 88.75 99 PRO A CA 1
ATOM 740 C C . PRO A 1 99 ? -16.734 16.905 8.533 1.00 88.75 99 PRO A C 1
ATOM 742 O O . PRO A 1 99 ? -17.807 16.955 9.121 1.00 88.75 99 PRO A O 1
ATOM 745 N N . GLY A 1 100 ? -16.493 16.032 7.547 1.00 87.25 100 GLY A N 1
ATOM 746 C CA . GLY A 1 100 ? -17.488 15.065 7.078 1.00 87.25 100 GLY A CA 1
ATOM 747 C C . GLY A 1 100 ? -17.818 13.977 8.103 1.00 87.25 100 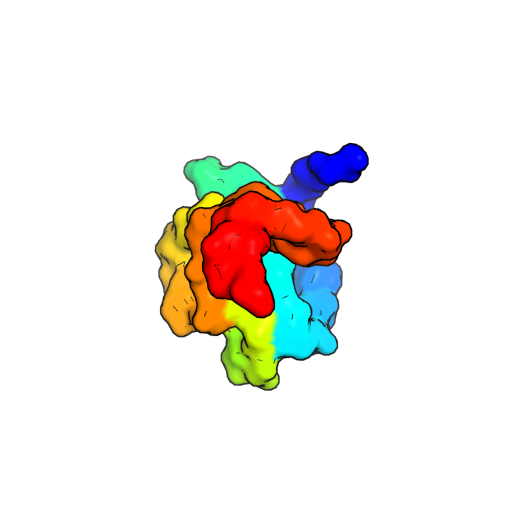GLY A C 1
ATOM 748 O O . GLY A 1 100 ? -18.978 13.609 8.227 1.00 87.25 100 GLY A O 1
ATOM 749 N N . ILE A 1 101 ? -16.828 13.503 8.869 1.00 87.00 101 ILE A N 1
ATOM 750 C CA . ILE A 1 101 ? -17.048 12.520 9.946 1.00 87.00 101 ILE A CA 1
ATOM 751 C C . ILE A 1 101 ? -17.753 13.197 11.126 1.00 87.00 101 ILE A C 1
ATOM 753 O O . ILE A 1 101 ? -18.745 12.689 11.635 1.00 87.00 101 ILE A O 1
ATOM 757 N N . ALA A 1 102 ? -17.303 14.400 11.495 1.00 88.88 102 ALA A N 1
ATOM 758 C CA . ALA A 1 102 ? -17.883 15.185 12.583 1.00 88.88 102 ALA A CA 1
ATOM 759 C C . ALA A 1 102 ? -19.361 15.541 12.382 1.00 88.88 102 ALA A C 1
ATOM 761 O O . ALA A 1 102 ? -20.047 15.811 13.359 1.00 88.88 102 ALA A O 1
ATOM 762 N N . ALA A 1 103 ? -19.825 15.600 11.132 1.00 90.56 103 ALA A N 1
ATOM 763 C CA . ALA A 1 103 ? -21.216 15.879 10.799 1.00 90.56 103 ALA A CA 1
ATOM 764 C C . ALA A 1 103 ? -22.141 14.653 10.937 1.00 90.56 103 ALA A C 1
ATOM 766 O O . ALA A 1 103 ? -23.355 14.820 10.872 1.00 90.56 103 ALA A O 1
ATOM 767 N N . ILE A 1 104 ? -21.578 13.445 11.069 1.00 90.94 104 ILE A N 1
ATOM 768 C CA . ILE A 1 104 ? -22.309 12.168 11.174 1.00 90.94 104 ILE A CA 1
ATOM 769 C C . ILE A 1 104 ? -22.202 11.588 12.593 1.00 90.94 104 ILE A C 1
ATOM 771 O O . ILE A 1 104 ? -23.085 10.854 13.027 1.00 90.94 104 ILE A O 1
ATOM 775 N N . GLU A 1 105 ? -21.119 11.894 13.310 1.00 76.12 105 GLU A N 1
ATOM 776 C CA . GLU A 1 105 ? -20.970 11.569 14.729 1.00 76.12 105 GLU A CA 1
ATOM 777 C C . GLU A 1 105 ? -21.871 12.483 15.577 1.00 76.12 105 GLU A C 1
ATOM 779 O O . GLU A 1 105 ? -21.532 13.649 15.795 1.00 76.12 105 GLU A O 1
ATOM 784 N N . ASP A 1 106 ? -23.007 11.937 16.027 1.00 60.03 106 ASP A N 1
ATOM 785 C CA . ASP A 1 106 ? -23.916 12.534 17.022 1.00 60.03 106 ASP A CA 1
ATOM 786 C C . ASP A 1 106 ? -23.289 12.611 18.429 1.00 60.03 106 ASP A C 1
ATOM 788 O O . ASP A 1 106 ? -22.797 11.570 18.933 1.00 60.03 106 ASP A O 1
#

InterPro domains:
  IPR001576 Phosphoglycerate kinase [PF00162] (14-96)
  IPR001576 Phosphoglycerate kinase [PR00477] (24-49)
  IPR001576 Phosphoglycerate kinase [PR00477] (82-99)
  IPR001576 Phosphoglycerate kinase [PTHR11406] (14-105)
  IPR015824 Phosphoglycerate kinase, N-terminal [G3DSA:3.40.50.1260] (13-96)
  IPR036043 Phosphoglycerate kinase superfamily [SSF53748] (15-106)

Organism: NCBI:txid28115